Protein AF-B1Z680-F1 (afdb_monomer_lite)

Sequence (40 aa):
MEQRFPFCHVTRLSSGQWFLTEKATGREYNPSEPATPNAR

Foldseek 3Di:
DCVVCVQWDWDQDPVRFIWTAGNPPRDTDGVVPPPPPPDD

Secondary structure (DSSP, 8-state):
-TTT-TTEEEEE-TTS-EEEEETTT--EE-TTS-------

pLDDT: mean 72.57, std 13.9, range [38.84, 86.06]

Structure (mmCIF, N/CA/C/O backbone):
data_AF-B1Z680-F1
#
_entry.id   AF-B1Z680-F1
#
loop_
_atom_site.group_PDB
_atom_site.id
_atom_site.type_symbol
_atom_site.label_atom_id
_atom_site.label_alt_id
_atom_site.label_comp_id
_atom_site.label_asym_id
_atom_site.label_entity_id
_atom_site.label_seq_id
_atom_site.pdbx_PDB_ins_code
_atom_site.Cartn_x
_atom_site.Cartn_y
_atom_site.Cartn_z
_atom_site.occupancy
_atom_site.B_iso_or_equiv
_atom_site.auth_seq_id
_atom_site.auth_comp_id
_atom_site.auth_asym_id
_atom_site.auth_atom_id
_atom_site.pdbx_PDB_model_num
ATOM 1 N N . MET A 1 1 ? 1.690 10.083 7.228 1.00 68.50 1 MET A N 1
ATOM 2 C CA . MET A 1 1 ? 2.552 9.090 6.547 1.00 68.50 1 MET A CA 1
ATOM 3 C C . MET A 1 1 ? 2.592 9.304 5.038 1.00 68.50 1 MET A C 1
ATOM 5 O O . MET A 1 1 ? 3.670 9.199 4.478 1.00 68.50 1 MET A O 1
ATOM 9 N N . GLU A 1 2 ? 1.484 9.669 4.389 1.00 60.31 2 GLU A N 1
ATOM 10 C CA . GLU A 1 2 ? 1.406 9.821 2.921 1.00 60.31 2 GLU A CA 1
ATOM 11 C C . GLU A 1 2 ? 2.387 10.842 2.325 1.00 60.31 2 GLU A C 1
ATOM 13 O O . GLU A 1 2 ? 3.031 10.547 1.327 1.00 60.31 2 GLU A O 1
ATOM 18 N N . GLN A 1 3 ? 2.615 11.988 2.979 1.00 67.06 3 GLN A N 1
ATOM 19 C CA . GLN A 1 3 ? 3.650 12.943 2.540 1.00 67.06 3 GLN A CA 1
ATOM 20 C C . GLN A 1 3 ? 5.084 12.394 2.638 1.00 67.06 3 GLN A C 1
ATOM 22 O O . GLN A 1 3 ? 5.974 12.877 1.948 1.00 67.06 3 GLN A O 1
ATOM 27 N N . ARG A 1 4 ? 5.328 11.406 3.510 1.00 72.50 4 ARG A N 1
ATOM 28 C CA . ARG A 1 4 ? 6.652 10.791 3.689 1.00 72.50 4 ARG A CA 1
ATOM 29 C C . ARG A 1 4 ? 6.902 9.687 2.654 1.00 72.50 4 ARG A C 1
ATOM 31 O O . ARG A 1 4 ? 8.052 9.433 2.321 1.00 72.50 4 ARG A O 1
ATOM 38 N N . PHE A 1 5 ? 5.838 9.065 2.142 1.00 71.88 5 PHE A N 1
ATOM 39 C CA . PHE A 1 5 ? 5.901 7.945 1.203 1.00 71.88 5 PHE A CA 1
ATOM 40 C C . PHE A 1 5 ? 4.991 8.194 -0.010 1.00 71.88 5 PHE A C 1
ATOM 42 O O . PHE A 1 5 ? 3.974 7.518 -0.161 1.00 71.88 5 PHE A O 1
ATOM 49 N N . PRO A 1 6 ? 5.339 9.144 -0.899 1.00 78.25 6 PRO A N 1
ATOM 50 C CA . PRO A 1 6 ? 4.508 9.477 -2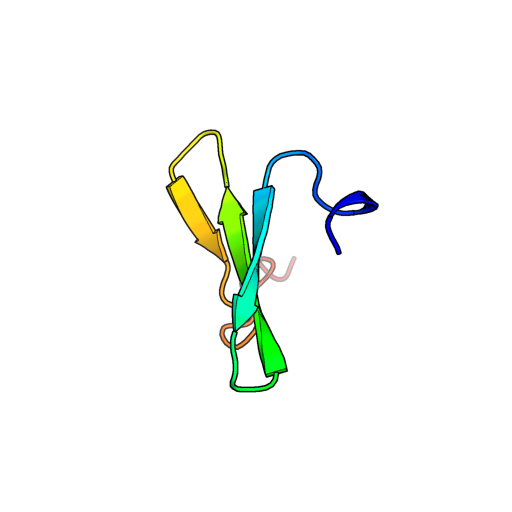.064 1.00 78.25 6 PRO A CA 1
ATOM 51 C C . PRO A 1 6 ? 4.318 8.289 -3.028 1.00 78.25 6 PRO A C 1
ATOM 53 O O . PRO A 1 6 ? 3.295 8.175 -3.715 1.00 78.25 6 PRO A O 1
ATOM 56 N N . PHE A 1 7 ? 5.281 7.365 -3.035 1.00 82.19 7 PHE A N 1
ATOM 57 C CA . PHE A 1 7 ? 5.292 6.157 -3.863 1.00 82.19 7 PHE A CA 1
ATOM 58 C C . PHE A 1 7 ? 4.528 4.978 -3.252 1.00 82.19 7 PHE A C 1
ATOM 60 O O . PHE A 1 7 ? 4.359 3.958 -3.917 1.00 82.19 7 PHE A O 1
ATOM 67 N N . CYS A 1 8 ? 4.029 5.111 -2.023 1.00 84.31 8 CYS A N 1
ATOM 68 C CA . CYS A 1 8 ? 3.259 4.067 -1.360 1.00 84.31 8 CYS A CA 1
ATOM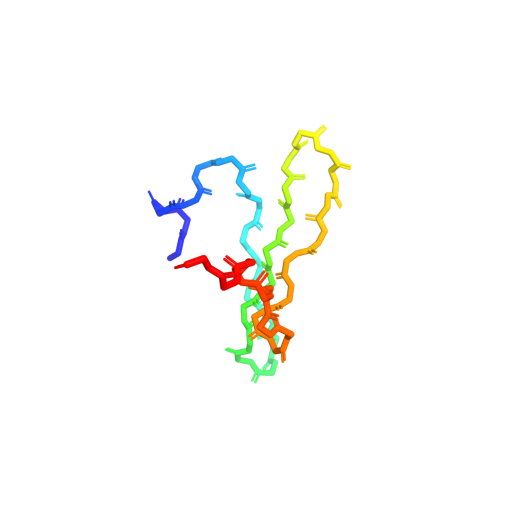 69 C C . CYS A 1 8 ? 1.794 4.485 -1.223 1.00 84.31 8 CYS A C 1
ATOM 71 O O . CYS A 1 8 ? 1.464 5.663 -1.080 1.00 84.31 8 CYS A O 1
ATOM 73 N N . HIS A 1 9 ? 0.895 3.512 -1.271 1.00 84.94 9 HIS A N 1
ATOM 74 C CA . HIS A 1 9 ? -0.424 3.639 -0.681 1.00 84.94 9 HIS A CA 1
ATOM 75 C C . HIS A 1 9 ? -0.302 3.448 0.820 1.00 84.94 9 HIS A C 1
ATOM 77 O O . HIS A 1 9 ? 0.312 2.493 1.284 1.00 84.94 9 HIS A O 1
ATOM 83 N N . VAL A 1 10 ? -0.866 4.385 1.572 1.00 84.12 10 VAL A N 1
ATOM 84 C CA . VAL A 1 10 ? -0.912 4.314 3.025 1.00 84.12 10 VAL A CA 1
ATOM 85 C C . VAL A 1 10 ? -2.348 4.023 3.417 1.00 84.12 10 VAL A C 1
ATOM 87 O O . VAL A 1 10 ? -3.240 4.825 3.156 1.00 84.12 10 VAL A O 1
ATOM 90 N N . THR A 1 11 ? -2.571 2.897 4.075 1.00 84.94 11 THR A N 1
ATOM 91 C CA . THR A 1 11 ? -3.879 2.514 4.594 1.00 84.94 11 THR A CA 1
ATOM 92 C C . THR A 1 11 ? -3.799 2.454 6.107 1.00 84.94 11 THR A C 1
ATOM 94 O O . THR A 1 11 ? -2.963 1.754 6.675 1.00 84.94 11 THR A O 1
ATOM 97 N N . ARG A 1 12 ? -4.667 3.204 6.787 1.00 85.00 12 ARG A N 1
ATOM 98 C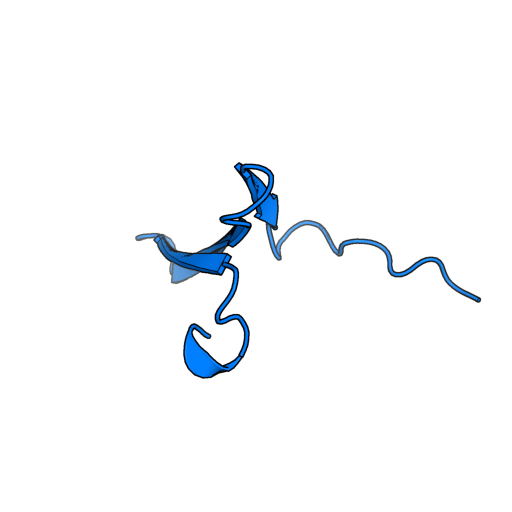 CA . ARG A 1 12 ? -4.827 3.066 8.234 1.00 85.00 12 ARG A CA 1
ATOM 99 C C . ARG A 1 12 ? -5.805 1.932 8.503 1.00 85.00 12 ARG A C 1
ATOM 101 O O . ARG A 1 12 ? -6.965 2.022 8.111 1.00 85.00 12 ARG A O 1
ATOM 108 N N . LEU A 1 13 ? -5.342 0.884 9.169 1.00 84.19 13 LEU A N 1
ATOM 109 C CA . LEU A 1 13 ? -6.187 -0.229 9.579 1.00 84.19 13 LEU A CA 1
ATOM 110 C C . LEU A 1 13 ? -7.029 0.177 10.795 1.00 84.19 13 LEU A C 1
ATOM 112 O O . LEU A 1 13 ? -6.615 1.010 11.605 1.00 84.19 13 LEU A O 1
ATOM 116 N N . SER A 1 14 ? -8.194 -0.450 10.965 1.00 84.50 14 SER A N 1
ATOM 117 C CA . SER A 1 14 ? -9.068 -0.227 12.128 1.00 84.50 14 SER A CA 1
ATOM 118 C C . SER A 1 14 ? -8.401 -0.595 13.461 1.00 84.50 14 SER A C 1
ATOM 120 O O . SER A 1 14 ? -8.787 -0.063 14.496 1.00 84.50 14 SER A O 1
ATOM 122 N N . SER A 1 15 ? -7.360 -1.438 13.436 1.00 83.62 15 SER A N 1
ATOM 123 C CA . SER A 1 15 ? -6.498 -1.748 14.587 1.00 83.62 15 SER A CA 1
ATOM 124 C C . SER A 1 15 ? -5.597 -0.581 15.021 1.00 83.62 15 SER A C 1
ATOM 126 O O . SER A 1 15 ? -4.907 -0.675 16.031 1.00 83.62 15 SER A O 1
ATOM 128 N N . GLY A 1 16 ? -5.563 0.516 14.259 1.00 83.56 16 GLY A N 1
ATOM 129 C CA . GLY A 1 16 ? -4.676 1.656 14.488 1.00 83.56 16 GLY A CA 1
ATOM 130 C C . GLY A 1 16 ? -3.285 1.502 13.867 1.00 83.56 16 GLY A C 1
ATOM 131 O O . GLY A 1 16 ? -2.512 2.460 13.892 1.00 83.56 16 GLY A O 1
ATOM 132 N N . GLN A 1 17 ? -2.981 0.343 13.275 1.00 81.62 17 GLN A N 1
ATOM 133 C CA . GLN A 1 17 ? -1.745 0.112 12.530 1.00 81.62 17 GLN A CA 1
ATOM 134 C C . GLN A 1 17 ? -1.786 0.775 11.153 1.00 81.62 17 GLN A C 1
ATOM 136 O O . GLN A 1 17 ? -2.843 0.961 10.546 1.00 81.62 17 GLN A O 1
ATOM 141 N N . TRP A 1 18 ? -0.602 1.111 10.655 1.00 79.75 18 TRP A N 1
ATOM 142 C CA . TRP A 1 18 ? -0.422 1.652 9.318 1.00 79.75 18 TRP A CA 1
ATOM 143 C C . TRP A 1 18 ? 0.097 0.562 8.398 1.00 79.75 18 TRP A C 1
ATOM 145 O O . TRP A 1 18 ? 1.084 -0.095 8.714 1.00 79.75 18 TRP A O 1
ATOM 155 N N . PHE A 1 19 ? -0.565 0.401 7.263 1.00 82.69 19 PHE A N 1
ATOM 156 C CA . PHE A 1 19 ? -0.163 -0.498 6.202 1.00 82.69 19 PHE A CA 1
ATOM 157 C C . PHE A 1 19 ? 0.332 0.322 5.018 1.00 82.69 19 PHE A C 1
ATOM 159 O O . PHE A 1 19 ? -0.317 1.287 4.610 1.00 82.69 19 PHE A O 1
ATOM 166 N N . LEU A 1 20 ? 1.508 -0.019 4.509 1.00 84.50 20 LEU A N 1
ATOM 167 C CA . LEU A 1 20 ? 2.148 0.674 3.400 1.00 84.50 20 LEU A CA 1
ATOM 168 C C . LEU A 1 20 ? 2.248 -0.307 2.232 1.00 84.50 20 LEU A C 1
ATOM 170 O O . LEU A 1 20 ? 2.801 -1.384 2.394 1.00 84.50 20 LEU A O 1
ATOM 174 N N . THR A 1 21 ? 1.759 0.056 1.053 1.00 85.69 21 THR A N 1
ATOM 175 C C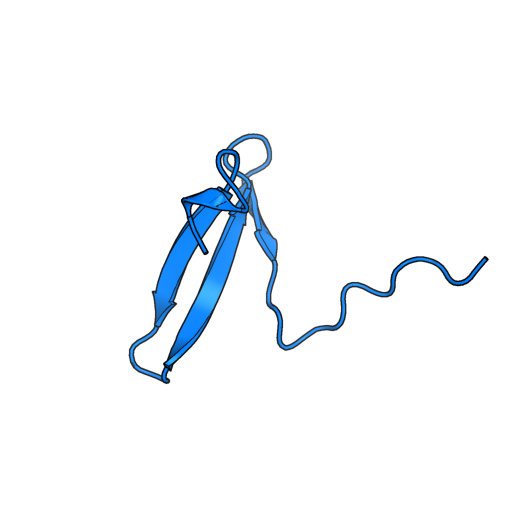A . THR A 1 21 ? 1.881 -0.774 -0.156 1.00 85.69 21 THR A CA 1
ATOM 176 C C . THR A 1 21 ? 2.586 0.028 -1.236 1.00 85.69 21 THR A C 1
ATOM 178 O O . THR A 1 21 ? 2.098 1.082 -1.639 1.00 85.69 21 THR A O 1
ATOM 181 N N . GLU A 1 22 ? 3.741 -0.424 -1.710 1.00 86.06 22 GLU A N 1
ATOM 182 C CA . GLU A 1 22 ? 4.468 0.255 -2.781 1.00 86.06 22 GLU A CA 1
ATOM 183 C C . GLU A 1 22 ? 3.684 0.175 -4.092 1.00 86.06 22 GLU A C 1
ATOM 185 O O . GLU A 1 22 ? 3.335 -0.907 -4.557 1.00 86.06 22 GLU A O 1
ATOM 190 N N . LYS A 1 23 ? 3.422 1.325 -4.719 1.00 82.62 23 LYS A N 1
ATOM 191 C CA . LYS A 1 23 ? 2.622 1.398 -5.952 1.00 82.62 23 LYS A CA 1
ATOM 192 C C . LYS A 1 23 ? 3.321 0.759 -7.152 1.00 82.62 23 LYS A C 1
ATOM 194 O O . LYS A 1 23 ? 2.650 0.305 -8.068 1.00 82.62 23 LYS A O 1
ATOM 199 N N . ALA A 1 24 ? 4.654 0.759 -7.158 1.00 82.25 24 ALA A N 1
ATOM 200 C CA . ALA A 1 24 ? 5.453 0.294 -8.288 1.00 82.25 24 ALA A CA 1
ATOM 201 C C . ALA A 1 24 ? 5.507 -1.236 -8.391 1.00 82.25 24 ALA A C 1
ATOM 203 O O . ALA A 1 24 ? 5.431 -1.783 -9.486 1.00 82.25 24 ALA A O 1
ATOM 204 N N . THR A 1 25 ? 5.640 -1.922 -7.256 1.00 81.50 25 THR A N 1
ATOM 205 C CA . THR A 1 25 ? 5.833 -3.380 -7.198 1.00 81.50 25 THR A CA 1
ATOM 206 C C . THR A 1 25 ? 4.681 -4.119 -6.521 1.00 81.50 25 THR A C 1
ATOM 208 O O . THR A 1 25 ? 4.639 -5.344 -6.567 1.00 81.50 25 THR A O 1
ATOM 211 N N . GLY A 1 26 ? 3.758 -3.400 -5.875 1.00 78.12 26 GLY A N 1
ATOM 212 C CA . GLY A 1 26 ? 2.737 -3.987 -5.007 1.00 78.12 26 GLY A CA 1
ATOM 213 C C . GLY A 1 26 ? 3.298 -4.498 -3.679 1.00 78.12 26 GLY A C 1
ATOM 214 O O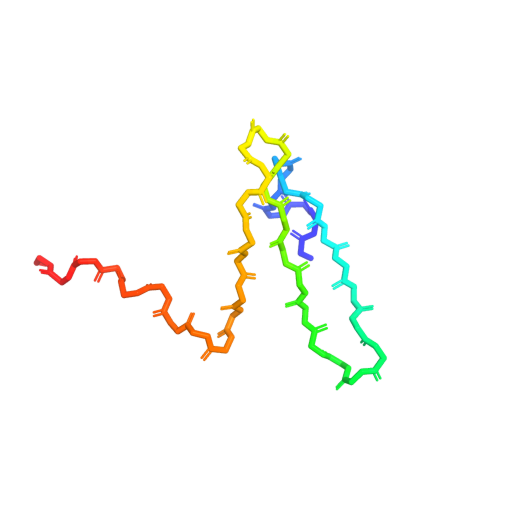 . GLY A 1 26 ? 2.604 -5.207 -2.959 1.00 78.12 26 GLY A O 1
ATOM 215 N N . ARG A 1 27 ? 4.555 -4.175 -3.348 1.00 80.19 27 ARG A N 1
ATOM 216 C CA . ARG A 1 27 ? 5.224 -4.718 -2.169 1.00 80.19 27 ARG A CA 1
ATOM 217 C C . ARG A 1 27 ? 4.657 -4.122 -0.888 1.00 80.19 27 ARG A C 1
ATOM 219 O O . ARG A 1 27 ? 4.610 -2.904 -0.714 1.00 80.19 27 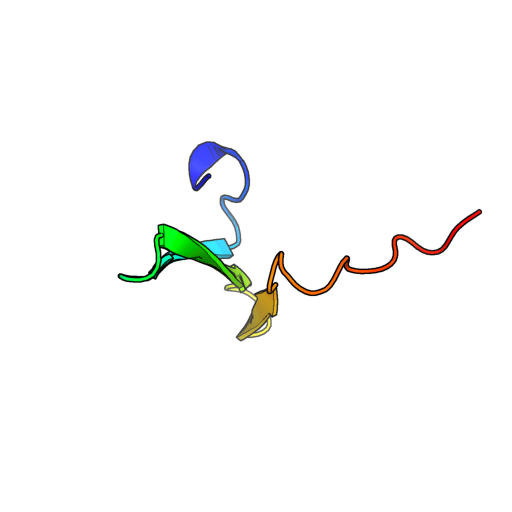ARG A O 1
ATOM 226 N N . GLU A 1 28 ? 4.250 -4.998 0.013 1.00 82.19 28 GLU A N 1
ATOM 227 C CA . GLU A 1 28 ? 3.674 -4.630 1.298 1.00 82.19 28 GLU A CA 1
ATOM 228 C C . GLU A 1 28 ? 4.783 -4.384 2.326 1.00 82.19 28 GLU A C 1
ATOM 230 O O . GLU A 1 28 ? 5.702 -5.182 2.507 1.00 82.19 28 GLU A O 1
ATOM 235 N N . TYR A 1 29 ? 4.695 -3.245 2.998 1.00 73.69 29 TYR A N 1
ATOM 236 C CA . TYR A 1 29 ? 5.568 -2.811 4.072 1.00 73.69 29 TYR A CA 1
ATOM 237 C C . TYR A 1 29 ? 4.750 -2.827 5.354 1.00 73.69 29 TYR A C 1
ATOM 239 O O . TYR A 1 29 ? 3.971 -1.914 5.645 1.00 73.69 29 TYR A O 1
ATOM 247 N N . ASN A 1 30 ? 4.926 -3.896 6.121 1.00 68.06 30 ASN A N 1
ATOM 248 C CA . ASN A 1 30 ? 4.326 -4.014 7.432 1.00 68.06 30 ASN A CA 1
ATOM 249 C C . ASN A 1 30 ? 5.308 -3.453 8.472 1.00 68.06 30 ASN A C 1
ATOM 251 O O . ASN A 1 30 ? 6.366 -4.043 8.656 1.00 68.06 30 ASN A O 1
ATOM 255 N N . PRO A 1 31 ? 5.006 -2.341 9.168 1.00 62.84 31 PRO A N 1
ATOM 256 C CA . PRO A 1 31 ? 5.911 -1.787 10.176 1.00 62.84 31 PRO A CA 1
ATOM 257 C C . PRO A 1 31 ? 6.104 -2.713 11.388 1.00 62.84 31 PRO A C 1
ATOM 259 O O . PRO A 1 31 ? 7.003 -2.472 12.190 1.00 62.84 31 PRO A O 1
ATOM 262 N N . SER A 1 32 ? 5.264 -3.746 11.545 1.00 58.88 32 SER A N 1
ATOM 263 C CA . SER A 1 32 ? 5.441 -4.782 12.568 1.00 58.88 32 SER A CA 1
ATOM 264 C C . SER A 1 32 ? 6.580 -5.749 12.256 1.00 58.88 32 SER A C 1
ATOM 266 O O . SER A 1 32 ? 7.125 -6.338 13.186 1.00 58.88 32 SER A O 1
ATOM 268 N N . GLU A 1 33 ? 6.979 -5.879 10.992 1.00 55.94 33 GLU A N 1
ATOM 269 C CA . GLU A 1 33 ? 8.262 -6.476 10.662 1.00 55.94 33 GLU A CA 1
ATOM 270 C C . GLU A 1 33 ? 9.254 -5.327 10.509 1.00 55.94 33 GLU A C 1
ATOM 272 O O . GLU A 1 33 ? 9.111 -4.515 9.589 1.00 55.94 33 GLU A O 1
ATOM 277 N N . PRO A 1 34 ? 10.251 -5.186 11.402 1.00 51.59 34 PRO A N 1
ATOM 278 C CA . PRO A 1 34 ? 11.359 -4.312 11.092 1.00 51.59 34 PRO A CA 1
ATOM 279 C C . PRO A 1 34 ? 11.936 -4.866 9.796 1.00 51.59 34 PRO A C 1
ATOM 281 O O . PRO A 1 34 ? 12.520 -5.947 9.791 1.00 51.59 34 PRO A O 1
ATOM 284 N N . ALA A 1 35 ? 11.718 -4.158 8.686 1.00 55.00 35 ALA A N 1
ATOM 285 C CA . ALA A 1 35 ? 12.480 -4.366 7.476 1.00 55.00 35 ALA A CA 1
ATOM 286 C C . ALA A 1 35 ? 13.914 -4.179 7.930 1.00 55.00 35 ALA A C 1
ATOM 288 O O . ALA A 1 35 ? 14.313 -3.035 8.109 1.00 55.00 35 ALA A O 1
ATOM 289 N N . THR A 1 36 ? 14.613 -5.271 8.258 1.00 48.59 36 THR A N 1
ATOM 290 C CA . THR A 1 36 ? 15.984 -5.241 8.743 1.00 48.59 36 THR A CA 1
ATOM 291 C C . THR A 1 36 ? 16.718 -4.376 7.738 1.00 48.59 36 THR A C 1
ATOM 293 O O . THR A 1 36 ? 16.901 -4.824 6.598 1.00 48.59 36 THR A O 1
ATOM 296 N N . PRO A 1 37 ? 17.069 -3.119 8.076 1.00 51.84 37 PRO A N 1
ATOM 297 C CA . PRO A 1 37 ? 18.013 -2.427 7.242 1.00 51.84 37 PRO A CA 1
ATOM 298 C C . PRO A 1 37 ? 19.252 -3.280 7.438 1.00 51.84 37 PRO A C 1
ATOM 300 O O . PRO A 1 37 ? 19.666 -3.481 8.579 1.00 51.84 37 PRO A O 1
ATOM 303 N N . ASN A 1 38 ? 19.725 -3.918 6.367 1.00 45.34 38 ASN A N 1
ATOM 304 C CA . ASN A 1 38 ? 20.971 -4.668 6.395 1.00 45.34 38 ASN A CA 1
ATOM 305 C C . ASN A 1 38 ? 21.963 -3.862 7.236 1.00 45.34 38 ASN A C 1
ATOM 307 O O . ASN A 1 38 ? 22.318 -2.742 6.863 1.00 45.34 38 ASN A O 1
ATOM 311 N N . ALA A 1 39 ? 22.280 -4.392 8.417 1.00 45.19 39 ALA A N 1
ATOM 312 C CA . ALA A 1 39 ? 23.243 -3.799 9.312 1.00 45.19 39 ALA A CA 1
ATOM 313 C C . ALA A 1 39 ? 24.560 -3.787 8.541 1.00 45.19 39 ALA A C 1
ATOM 315 O O . ALA A 1 39 ? 25.049 -4.843 8.133 1.00 45.19 39 ALA A O 1
ATOM 316 N N . ARG A 1 40 ? 25.080 -2.594 8.281 1.00 38.84 40 ARG A N 1
ATOM 317 C CA . ARG A 1 40 ? 26.433 -2.399 7.787 1.00 38.84 40 ARG A CA 1
ATOM 318 C C . ARG A 1 40 ? 27.163 -1.477 8.740 1.00 38.84 40 ARG A C 1
ATOM 320 O O . ARG A 1 40 ? 26.536 -0.485 9.169 1.00 38.84 40 ARG A O 1
#

Organism: Burkholderia ambifaria (strain MC40-6) (NCBI:txid398577)

Radius of gyration: 11.03 Å; chains: 1; bounding box: 36×19×23 Å